Protein AF-A0A368FGS9-F1 (afdb_monomer_lite)

Sequence (122 aa):
MLLVHNGDSTKHFNCVEEDHPETPARTASIMSKLESCGIPSKCEVLLNERVATDSELEAVHERPYIQKMRRCAEMTDSELRLTEEGLNSIYLTRDTFSIASRSVGAVLEVLIFLLLLFLCSI

InterPro domains:
  IPR023696 Ureohydrolase domain superfamily [SSF52768] (2-110)
  IPR023801 Histone deacetylase domain [PF00850] (20-110)
  IPR037138 Histone deacetylase domain superfamily [G3DSA:3.40.800.20] (1-114)

Secondary structure (DSSP, 8-state):
-EEEE----TT-S-SS-TT-S--THHHHHHHHHHHHTT-GGGSEEEE------HHHHHTTS-HHHHHHHHGGGG--HHHHHHHHHTSSS----TTHHHHHHHHHHHHHHHHHHHHHHHHHT-

Radius of gyration: 16.91 Å; chains: 1; bounding box: 39×24×52 Å

pLDDT: mean 92.79, std 6.06, range [53.19, 98.44]

Foldseek 3Di:
DAAEDQPDPQVDDDPPDPVQPDHSVVRVVVVVVCVVVVNPVVHPYHHQPFFADPVRVVVPDPPVVLVVLQCLLVDDLVVQVVVCVVDPPDGGHSCRSVVVRSVSRRVVVVVVVVVVVVVVVD

Organism: Ancylostoma caninum (NCBI:txid29170)

Structure (mmCIF, N/CA/C/O backbone):
data_AF-A0A368FGS9-F1
#
_entry.id   AF-A0A368FGS9-F1
#
loop_
_atom_site.group_PDB
_atom_site.id
_atom_site.type_symbol
_atom_site.label_atom_id
_atom_site.label_alt_id
_atom_site.label_comp_id
_atom_site.label_asym_id
_atom_site.label_entity_id
_atom_site.label_seq_id
_atom_site.pdbx_PDB_ins_code
_atom_site.Cartn_x
_atom_site.Cartn_y
_atom_site.Cartn_z
_atom_site.occupancy
_atom_site.B_iso_or_equiv
_atom_site.auth_seq_id
_atom_site.auth_comp_id
_atom_site.auth_asym_id
_atom_site.auth_atom_id
_atom_site.pdbx_PDB_model_num
ATOM 1 N N . MET A 1 1 ? -14.379 -0.238 19.351 1.00 83.88 1 MET A N 1
ATOM 2 C CA . MET A 1 1 ? -14.142 -0.784 17.994 1.00 83.88 1 MET A CA 1
ATOM 3 C C . MET A 1 1 ? -12.984 -0.003 17.403 1.00 83.88 1 MET A C 1
ATOM 5 O O . MET A 1 1 ? -12.996 1.210 17.556 1.00 83.88 1 MET A O 1
ATOM 9 N N . LEU A 1 2 ? -11.984 -0.664 16.820 1.00 91.75 2 LEU A N 1
ATOM 10 C CA . LEU A 1 2 ? -10.803 -0.009 16.241 1.00 91.75 2 LEU A CA 1
ATOM 11 C C . LEU A 1 2 ? -10.946 0.041 14.714 1.00 91.75 2 LEU A C 1
ATOM 13 O O . LEU A 1 2 ? -11.326 -0.960 14.107 1.00 91.75 2 LEU A O 1
ATOM 17 N N . LEU A 1 3 ? -10.639 1.185 14.106 1.00 93.81 3 LEU A N 1
ATOM 18 C CA . LEU A 1 3 ? -10.544 1.363 12.658 1.00 93.81 3 LEU A CA 1
ATOM 19 C C . LEU A 1 3 ? -9.151 1.897 12.319 1.00 93.81 3 LEU A C 1
ATOM 21 O O . LEU A 1 3 ? -8.827 3.029 12.665 1.00 93.81 3 LEU A O 1
ATOM 25 N N . VAL A 1 4 ? -8.350 1.100 11.616 1.00 94.44 4 VAL A N 1
ATOM 26 C CA . VAL A 1 4 ? -7.015 1.500 11.155 1.00 94.44 4 VAL A CA 1
ATOM 27 C C . VAL A 1 4 ? -7.06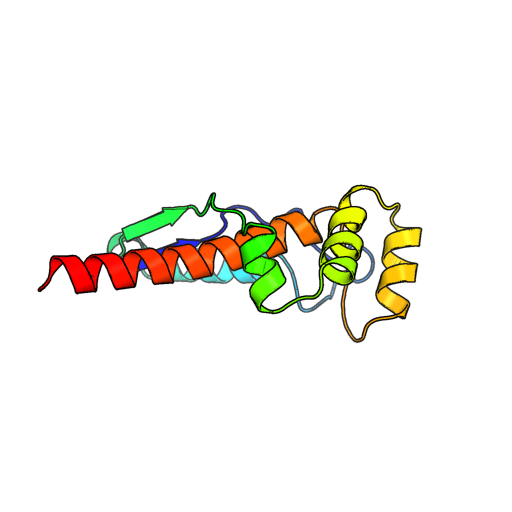4 1.753 9.654 1.00 94.44 4 VAL A C 1
ATOM 29 O O . VAL A 1 4 ? -7.557 0.909 8.905 1.00 94.44 4 VAL A O 1
ATOM 32 N N . HIS A 1 5 ? -6.551 2.896 9.199 1.00 91.75 5 HIS A N 1
ATOM 33 C CA . HIS A 1 5 ? -6.463 3.197 7.770 1.00 91.75 5 HIS A CA 1
ATOM 34 C C . HIS A 1 5 ? -5.111 3.806 7.391 1.00 91.75 5 HIS A C 1
ATOM 36 O O . HIS A 1 5 ? -4.513 4.576 8.135 1.00 91.75 5 HIS A O 1
ATOM 42 N N . ASN A 1 6 ? -4.640 3.482 6.187 1.00 88.56 6 ASN A N 1
ATOM 43 C CA . ASN A 1 6 ? -3.363 3.948 5.646 1.00 88.56 6 ASN A CA 1
ATOM 44 C C . ASN A 1 6 ? -3.469 5.322 4.964 1.00 88.56 6 ASN A C 1
ATOM 46 O O . ASN A 1 6 ? -2.675 5.594 4.079 1.00 88.56 6 ASN A O 1
ATOM 50 N N . GLY A 1 7 ? -4.430 6.183 5.306 1.00 86.31 7 GLY A N 1
ATOM 51 C CA . GLY A 1 7 ? -4.552 7.515 4.693 1.00 86.31 7 GLY A CA 1
ATOM 52 C C . GLY A 1 7 ? -4.571 7.515 3.153 1.00 86.31 7 GLY A C 1
ATOM 53 O O . GLY A 1 7 ? -5.228 6.683 2.527 1.00 86.31 7 GLY A O 1
ATOM 54 N N . ASP A 1 8 ? -3.853 8.470 2.558 1.00 84.62 8 ASP A N 1
ATOM 55 C CA . ASP A 1 8 ? -3.768 8.652 1.108 1.00 84.62 8 ASP A CA 1
ATOM 56 C C . ASP A 1 8 ? -2.894 7.576 0.432 1.00 84.62 8 ASP A C 1
ATOM 58 O O . ASP A 1 8 ? -1.728 7.378 0.784 1.00 84.62 8 ASP A O 1
ATOM 62 N N . SER A 1 9 ? -3.478 6.901 -0.559 1.00 84.00 9 SER A N 1
ATOM 63 C CA . SER A 1 9 ? -2.838 5.901 -1.428 1.00 84.00 9 SER A CA 1
ATOM 64 C C . SER A 1 9 ? -2.983 6.242 -2.918 1.00 84.00 9 SER A C 1
ATOM 66 O O . SER A 1 9 ? -2.675 5.417 -3.772 1.00 84.00 9 SER A O 1
ATOM 68 N N . THR A 1 10 ? -3.400 7.470 -3.249 1.00 87.25 10 THR A N 1
ATOM 69 C CA . THR A 1 10 ? -3.694 7.931 -4.622 1.00 87.25 10 THR A CA 1
ATOM 70 C C . THR A 1 10 ? -2.531 7.799 -5.598 1.00 87.25 10 THR A C 1
ATOM 72 O O . THR A 1 10 ? -2.753 7.736 -6.803 1.00 87.25 10 THR A O 1
ATOM 75 N N . LYS A 1 11 ? -1.295 7.729 -5.097 1.00 85.38 11 LYS A N 1
ATOM 76 C CA . LYS A 1 11 ? -0.079 7.634 -5.916 1.00 85.38 11 LYS A CA 1
ATOM 77 C C . LYS A 1 11 ? 0.252 6.217 -6.389 1.00 85.38 11 LYS A C 1
ATOM 79 O O . LYS A 1 11 ? 1.085 6.059 -7.274 1.00 85.38 11 LYS A O 1
ATOM 84 N N . HIS A 1 12 ? -0.394 5.194 -5.833 1.00 91.69 12 HIS A N 1
ATOM 85 C CA . HIS A 1 12 ? -0.149 3.805 -6.207 1.00 91.69 12 HIS A CA 1
ATOM 86 C C . HIS A 1 12 ? -1.298 3.270 -7.046 1.00 91.69 12 HIS A C 1
ATOM 88 O O . HIS A 1 12 ? -2.307 2.806 -6.529 1.00 91.69 12 HIS A O 1
ATOM 94 N N . PHE A 1 13 ? -1.133 3.399 -8.356 1.00 92.56 13 PHE A N 1
ATOM 95 C CA . PHE A 1 13 ? -2.075 2.932 -9.360 1.00 92.56 13 PHE A CA 1
ATOM 96 C C . PHE A 1 13 ? -1.307 2.408 -10.574 1.00 92.56 13 PHE A C 1
ATOM 98 O O . PHE A 1 13 ? -0.142 2.759 -10.789 1.00 92.56 13 PHE A O 1
ATOM 105 N N . ASN A 1 14 ? -1.961 1.570 -11.373 1.00 91.31 14 ASN A N 1
ATOM 106 C CA . ASN A 1 14 ? -1.405 1.105 -12.634 1.00 91.31 14 ASN A CA 1
ATOM 107 C C . ASN A 1 14 ? -1.488 2.235 -13.680 1.00 91.31 14 ASN A C 1
ATOM 109 O O . ASN A 1 14 ? -2.575 2.693 -14.012 1.00 91.31 14 ASN A O 1
ATOM 113 N N . CYS A 1 15 ? -0.344 2.706 -14.185 1.00 85.12 15 CYS A N 1
ATOM 114 C CA . CYS A 1 15 ? -0.290 3.770 -15.197 1.00 85.12 15 CYS A CA 1
ATOM 115 C C . CYS A 1 15 ? -0.355 3.266 -16.650 1.00 85.12 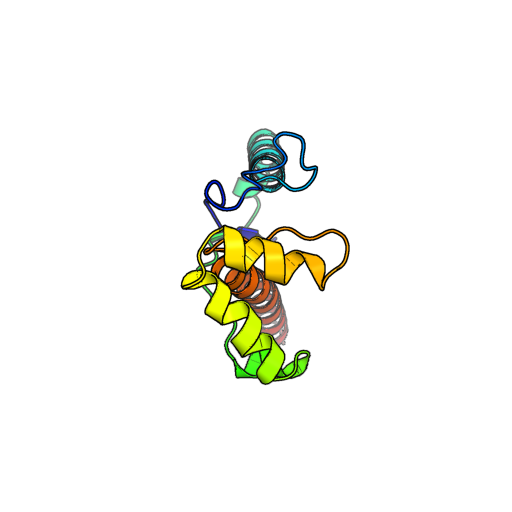15 CYS A C 1
ATOM 117 O O . CYS A 1 15 ? -0.317 4.079 -17.570 1.00 85.12 15 CYS A O 1
ATOM 119 N N . VAL A 1 16 ? -0.404 1.948 -16.862 1.00 86.31 16 VAL A N 1
ATOM 120 C CA . VAL A 1 16 ? -0.483 1.315 -18.189 1.00 86.31 16 VAL A CA 1
ATOM 121 C C . VAL A 1 16 ? -1.903 0.837 -18.477 1.00 86.31 16 VAL A C 1
ATOM 123 O O . VAL A 1 16 ? -2.401 1.025 -19.582 1.00 86.31 16 VAL A O 1
ATOM 126 N N . GLU A 1 17 ? -2.556 0.240 -17.481 1.00 86.69 17 GLU A N 1
ATOM 127 C CA . GLU A 1 17 ? -3.929 -0.253 -17.578 1.00 86.69 17 GLU A CA 1
ATOM 128 C C . GLU A 1 17 ? -4.866 0.668 -16.791 1.00 86.69 17 GLU A C 1
ATOM 130 O O . GLU A 1 17 ? -4.992 0.544 -15.573 1.00 86.69 17 GLU A O 1
ATOM 135 N N . GLU A 1 18 ? -5.529 1.599 -17.484 1.00 83.25 18 GLU A N 1
ATOM 136 C CA . GLU A 1 18 ? -6.455 2.555 -16.851 1.00 83.25 18 GLU A CA 1
ATOM 137 C C . GLU A 1 18 ? -7.632 1.858 -16.143 1.00 83.25 18 GLU A C 1
ATOM 139 O O . GLU A 1 18 ? -8.060 2.298 -15.077 1.00 83.25 18 GLU A O 1
ATOM 144 N N . ASP A 1 19 ? -8.102 0.731 -16.688 1.00 88.81 19 ASP A N 1
ATOM 145 C CA . ASP A 1 19 ? -9.222 -0.059 -16.157 1.00 88.81 19 ASP A CA 1
ATOM 146 C C . ASP A 1 19 ? -8.779 -1.179 -15.192 1.00 88.81 19 ASP A C 1
ATOM 148 O O . ASP A 1 19 ? -9.505 -2.157 -14.977 1.00 88.81 19 ASP A O 1
ATOM 152 N N . HIS A 1 20 ? -7.579 -1.079 -14.609 1.00 92.62 20 HIS A N 1
ATOM 153 C CA . HIS A 1 20 ? -7.092 -2.087 -13.669 1.00 92.62 20 HIS A CA 1
ATOM 154 C C . HIS A 1 20 ? -8.049 -2.214 -12.464 1.00 92.62 20 HIS A C 1
ATOM 156 O O . HIS A 1 20 ? -8.432 -1.204 -11.875 1.00 92.62 20 HIS A O 1
ATOM 162 N N . PRO A 1 21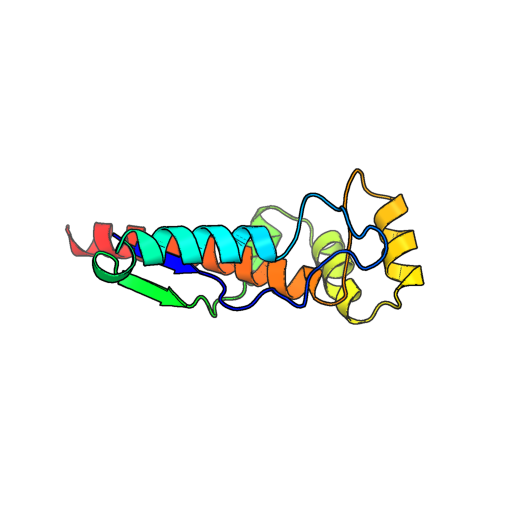 ? -8.449 -3.428 -12.034 1.00 93.56 21 PRO A N 1
ATOM 163 C CA . PRO A 1 21 ? -9.436 -3.591 -10.962 1.00 93.56 21 PRO A CA 1
ATOM 164 C C . PRO A 1 21 ? -8.921 -3.151 -9.584 1.00 93.56 21 PRO A C 1
ATOM 166 O O . PRO A 1 21 ? -9.712 -2.866 -8.686 1.00 93.56 21 PRO A O 1
ATOM 169 N N . GLU A 1 22 ? -7.602 -3.116 -9.394 1.00 94.06 22 GLU A N 1
ATOM 170 C CA . GLU A 1 22 ? -6.946 -2.635 -8.179 1.00 94.06 22 GLU A CA 1
ATOM 171 C C . GLU A 1 22 ? -6.536 -1.166 -8.381 1.00 94.06 22 GLU A C 1
ATOM 173 O O . GLU A 1 22 ? -5.625 -0.880 -9.158 1.00 94.06 22 GLU A O 1
ATOM 178 N N . THR A 1 23 ? -7.253 -0.247 -7.726 1.00 93.75 23 THR A N 1
ATOM 179 C CA . THR A 1 23 ? -7.021 1.203 -7.800 1.00 93.75 23 THR A CA 1
ATOM 180 C C . THR A 1 23 ? -7.152 1.850 -6.418 1.00 93.75 23 THR A C 1
ATOM 182 O O . THR A 1 23 ? -7.891 1.337 -5.563 1.00 93.75 23 THR A O 1
ATOM 185 N N . PRO A 1 24 ? -6.557 3.041 -6.203 1.00 93.56 24 PRO A N 1
ATOM 186 C CA . PRO A 1 24 ? -6.721 3.804 -4.961 1.00 93.56 24 PRO A CA 1
ATOM 187 C C . PRO A 1 24 ? -8.180 4.092 -4.589 1.00 93.56 24 PRO A C 1
ATOM 189 O O . PRO A 1 24 ? -8.519 4.240 -3.413 1.00 93.56 24 PRO A O 1
ATOM 192 N N . ALA A 1 25 ? -9.077 4.137 -5.581 1.00 93.75 25 ALA A N 1
ATOM 193 C CA . ALA A 1 25 ? -10.499 4.358 -5.358 1.00 93.75 25 ALA A CA 1
ATOM 194 C C . ALA A 1 25 ? -11.135 3.271 -4.478 1.00 93.75 25 ALA A C 1
ATOM 196 O O . ALA A 1 25 ? -12.135 3.547 -3.816 1.00 93.75 25 ALA A O 1
ATOM 197 N N . ARG A 1 26 ? -10.568 2.057 -4.416 1.00 94.81 26 ARG A N 1
ATOM 198 C CA . ARG A 1 26 ? -11.088 0.967 -3.578 1.00 94.81 26 ARG A CA 1
ATOM 199 C C . ARG A 1 26 ? -11.104 1.340 -2.098 1.00 94.81 26 ARG A C 1
ATOM 201 O O . ARG A 1 26 ? -12.145 1.241 -1.452 1.00 94.81 26 ARG A O 1
ATOM 208 N N . THR A 1 27 ? -9.973 1.791 -1.559 1.00 94.00 27 THR A N 1
ATOM 209 C CA . THR A 1 27 ? -9.853 2.157 -0.138 1.00 94.00 27 THR A CA 1
ATOM 210 C C . THR A 1 27 ? -10.564 3.476 0.155 1.00 94.00 27 THR A C 1
ATOM 212 O O . THR A 1 27 ? -11.275 3.572 1.156 1.00 94.00 27 THR A O 1
ATOM 215 N N . ALA A 1 28 ? -10.469 4.452 -0.754 1.00 93.25 28 ALA A N 1
ATOM 216 C CA . ALA A 1 28 ? -11.166 5.732 -0.637 1.00 93.25 28 ALA A CA 1
ATOM 217 C C . ALA A 1 28 ? -12.696 5.565 -0.606 1.00 93.25 28 ALA A C 1
ATOM 219 O O . ALA A 1 28 ? -13.367 6.154 0.241 1.00 93.25 28 ALA A O 1
ATOM 220 N N . SER A 1 29 ? -13.257 4.711 -1.470 1.00 95.06 29 SER A N 1
ATOM 221 C CA . SER A 1 29 ? -14.703 4.447 -1.514 1.00 95.06 29 SER A CA 1
ATOM 222 C C . SER A 1 29 ? -15.194 3.732 -0.258 1.00 95.06 29 SER A C 1
ATOM 224 O O . SER A 1 29 ? -16.269 4.051 0.248 1.00 95.06 29 SER A O 1
ATOM 226 N N . ILE A 1 30 ? -14.406 2.791 0.279 1.00 95.50 30 ILE A N 1
ATOM 227 C CA . ILE A 1 30 ? -14.716 2.135 1.556 1.00 95.50 30 ILE A CA 1
ATOM 228 C C . ILE A 1 30 ? -14.746 3.172 2.680 1.00 95.50 30 ILE A C 1
ATOM 230 O O . ILE A 1 30 ? -15.724 3.221 3.424 1.00 95.50 30 ILE A O 1
ATOM 234 N N . MET A 1 31 ? -13.724 4.027 2.784 1.00 94.75 31 MET A N 1
ATOM 235 C CA . MET A 1 31 ? -13.672 5.048 3.832 1.00 94.75 31 MET A CA 1
ATOM 236 C C . MET A 1 31 ? -14.828 6.048 3.707 1.00 94.75 31 MET A C 1
ATOM 238 O O . MET A 1 31 ? -15.544 6.269 4.680 1.00 94.75 31 MET A O 1
ATOM 242 N N . SER A 1 32 ? -15.105 6.547 2.497 1.00 95.44 32 SER A N 1
ATOM 243 C CA . SER A 1 32 ? -16.248 7.429 2.228 1.00 95.44 32 SER A CA 1
ATOM 244 C C . SER A 1 32 ? -17.581 6.771 2.604 1.00 95.44 32 SER A C 1
ATOM 246 O O . SER A 1 32 ? -18.458 7.399 3.205 1.00 95.44 32 SER A O 1
ATOM 248 N N . LYS A 1 33 ? -17.737 5.468 2.328 1.00 97.69 33 LYS A N 1
ATOM 249 C CA . LYS A 1 33 ? -18.930 4.728 2.740 1.00 97.69 33 LYS A CA 1
ATOM 250 C C . LYS A 1 33 ? -19.038 4.638 4.263 1.00 97.69 33 LYS A C 1
ATOM 252 O O . LYS A 1 33 ? -20.120 4.892 4.792 1.00 97.69 33 LYS A O 1
ATOM 257 N N . LEU A 1 34 ? -17.949 4.317 4.963 1.00 96.50 34 LEU A N 1
ATOM 258 C CA . LEU A 1 34 ? -17.910 4.267 6.429 1.00 96.50 34 LEU A CA 1
ATOM 259 C C . LEU A 1 34 ? -18.261 5.626 7.049 1.00 96.50 34 LEU A C 1
ATOM 261 O O . LEU A 1 34 ? -19.076 5.680 7.973 1.00 96.50 34 LEU A O 1
ATOM 265 N N . GLU A 1 35 ? -17.703 6.712 6.513 1.00 95.62 35 GLU A N 1
ATOM 266 C CA . GLU A 1 35 ? -18.006 8.093 6.904 1.00 95.62 35 GLU A CA 1
ATOM 267 C C . GLU A 1 35 ? -19.487 8.423 6.703 1.00 95.62 35 GLU A C 1
ATOM 269 O O . GLU A 1 35 ? -20.142 8.872 7.643 1.00 95.62 35 GLU A O 1
ATOM 274 N N . SER A 1 36 ? -20.053 8.108 5.530 1.00 97.94 36 SER A N 1
ATOM 275 C CA . SER A 1 36 ? -21.479 8.334 5.235 1.00 97.94 36 SER A CA 1
ATOM 276 C C . SER A 1 36 ? -22.421 7.577 6.180 1.00 97.94 36 SER A C 1
ATOM 278 O O . SER A 1 36 ? -23.550 7.999 6.420 1.00 97.94 36 SER A O 1
ATOM 280 N N . CYS A 1 37 ? -21.956 6.456 6.737 1.00 97.56 37 CYS A N 1
ATOM 281 C CA . CYS A 1 37 ? -22.688 5.649 7.707 1.00 97.56 37 CYS A CA 1
ATOM 282 C C . CYS A 1 37 ? -22.427 6.066 9.167 1.00 97.56 37 CYS A C 1
ATOM 284 O O . CYS A 1 37 ? -22.982 5.450 10.080 1.00 97.56 37 CYS A O 1
ATOM 286 N N . GLY A 1 38 ? -21.578 7.072 9.412 1.00 96.75 38 GLY A N 1
ATOM 287 C CA . GLY A 1 38 ? -21.205 7.509 10.758 1.00 96.75 38 GLY A CA 1
ATOM 288 C C . GLY A 1 38 ? -20.501 6.417 11.568 1.00 96.75 38 GLY A C 1
ATOM 289 O O . GLY A 1 38 ? -20.697 6.328 12.779 1.00 96.75 38 GLY A O 1
ATOM 290 N N . ILE A 1 39 ? -19.742 5.534 10.910 1.00 96.62 39 ILE A N 1
ATOM 291 C CA . ILE A 1 39 ? -18.963 4.488 11.587 1.00 96.62 39 ILE A CA 1
ATOM 292 C C . ILE A 1 39 ? -17.727 5.060 12.295 1.00 96.62 39 ILE A C 1
ATOM 294 O O . ILE A 1 39 ? -17.524 4.692 13.451 1.00 96.62 39 ILE A O 1
ATOM 298 N N . PRO A 1 40 ? -16.938 5.979 11.695 1.00 95.38 40 PRO A N 1
ATOM 299 C CA . PRO A 1 40 ? -15.745 6.520 12.347 1.00 95.38 40 PRO A CA 1
ATOM 300 C C . PRO A 1 40 ? -16.013 7.150 13.719 1.00 95.38 40 PRO A C 1
ATOM 302 O O . PRO A 1 40 ? -15.208 6.982 14.624 1.00 95.38 40 PRO A O 1
ATOM 305 N N . SER A 1 41 ? -17.172 7.787 13.930 1.00 95.62 41 SER A N 1
ATOM 306 C CA . SER A 1 41 ? -17.537 8.376 15.231 1.00 95.62 41 SER A CA 1
ATOM 307 C C . SER A 1 41 ? -17.813 7.348 16.337 1.00 95.62 41 SER A C 1
ATOM 309 O O . SER A 1 41 ? -17.939 7.717 17.502 1.00 95.62 41 SER A O 1
ATOM 311 N N . LYS A 1 42 ? -17.916 6.061 15.986 1.00 96.06 42 LYS A N 1
ATOM 312 C CA . LYS A 1 42 ? -18.106 4.929 16.908 1.00 96.06 42 LYS A CA 1
ATOM 313 C C . LYS A 1 42 ? -16.826 4.106 17.086 1.00 96.06 42 LYS A C 1
ATOM 315 O O . LYS A 1 42 ? -16.846 3.087 17.782 1.00 96.06 42 LYS A O 1
ATOM 320 N N . CYS A 1 43 ? -15.740 4.514 16.434 1.00 94.25 43 CYS A N 1
ATOM 321 C CA . CYS A 1 43 ? -14.459 3.833 16.462 1.00 94.25 43 CYS A CA 1
ATOM 322 C C . CYS A 1 43 ? -13.396 4.693 17.135 1.00 94.25 43 CYS A C 1
ATOM 324 O O . CYS A 1 43 ? -13.410 5.916 17.042 1.00 94.25 43 CYS A O 1
ATOM 326 N N . GLU A 1 44 ? -12.414 4.026 17.725 1.00 92.38 44 GLU A N 1
ATOM 327 C CA . GLU A 1 44 ? -11.080 4.600 17.819 1.00 92.38 44 GLU A CA 1
ATOM 328 C C . GLU A 1 44 ? -10.466 4.528 16.419 1.00 92.38 44 GLU A C 1
ATOM 330 O O . GLU A 1 44 ? -10.361 3.443 15.842 1.00 92.38 44 GLU A O 1
ATOM 335 N N . VAL A 1 45 ? -10.180 5.685 15.824 1.00 93.25 45 VAL A N 1
ATOM 336 C CA . VAL A 1 45 ? -9.676 5.781 14.450 1.00 93.25 45 VAL A CA 1
ATOM 337 C C . VAL A 1 45 ? -8.188 6.072 14.499 1.00 93.25 45 VAL A C 1
ATOM 339 O O . VAL A 1 45 ? -7.777 7.100 15.033 1.00 93.25 45 VAL A O 1
ATOM 342 N N . LEU A 1 46 ? -7.397 5.179 13.914 1.00 92.62 46 LEU A N 1
ATOM 343 C CA . LEU A 1 46 ? -5.950 5.299 13.846 1.00 92.62 46 LEU A CA 1
ATOM 344 C C . LEU A 1 46 ? -5.509 5.496 12.396 1.00 92.62 46 LEU A C 1
ATOM 346 O O . LEU A 1 46 ? -5.742 4.644 11.531 1.00 92.62 46 LEU A O 1
ATOM 350 N N . LEU A 1 47 ? -4.829 6.613 12.147 1.00 93.12 47 LEU A N 1
ATOM 351 C CA . LEU A 1 47 ? -4.050 6.793 10.931 1.00 93.12 47 LEU A CA 1
ATOM 352 C C . LEU A 1 47 ? -2.760 5.984 11.078 1.00 93.12 47 LEU A C 1
ATOM 354 O O . LEU A 1 47 ? -1.951 6.257 11.960 1.00 93.12 47 LEU A O 1
ATOM 358 N N . ASN A 1 48 ? -2.577 4.972 10.235 1.00 92.31 48 ASN A N 1
ATOM 359 C CA . ASN A 1 48 ? -1.415 4.106 10.349 1.00 92.31 48 ASN A CA 1
ATOM 360 C C . ASN A 1 48 ? -0.151 4.762 9.781 1.00 92.31 48 ASN A C 1
ATOM 362 O O . ASN A 1 48 ? -0.046 5.018 8.577 1.00 92.31 48 ASN A O 1
ATOM 366 N N . GLU A 1 49 ? 0.838 4.922 10.653 1.00 89.56 49 GLU A N 1
ATOM 367 C CA . GLU A 1 49 ? 2.193 5.363 10.314 1.00 89.56 49 GLU A CA 1
ATOM 368 C C . GLU A 1 49 ? 3.220 4.226 10.432 1.00 89.56 49 GLU A C 1
ATOM 370 O O . GLU A 1 49 ? 4.360 4.367 9.984 1.00 89.56 49 GLU A O 1
ATOM 375 N N . ARG A 1 50 ? 2.826 3.075 10.995 1.00 94.38 50 ARG A N 1
ATOM 376 C CA . ARG A 1 50 ? 3.720 1.942 11.219 1.00 94.38 50 ARG A CA 1
ATOM 377 C C . ARG A 1 50 ? 4.088 1.282 9.901 1.00 94.38 50 ARG A C 1
ATOM 379 O O . ARG A 1 50 ? 3.228 0.879 9.116 1.00 94.38 50 ARG A O 1
ATOM 386 N N . VAL A 1 51 ? 5.387 1.108 9.706 1.00 96.50 51 VAL A N 1
ATOM 387 C CA . VAL A 1 51 ? 5.976 0.348 8.604 1.00 96.50 51 VAL A CA 1
ATOM 388 C C . VAL A 1 51 ? 6.526 -0.950 9.177 1.00 96.50 51 VAL A C 1
ATOM 390 O O . VAL A 1 51 ? 7.212 -0.925 10.198 1.00 96.50 51 VAL A O 1
ATOM 393 N N . ALA A 1 52 ? 6.209 -2.079 8.544 1.00 97.81 52 ALA A N 1
ATOM 394 C CA . ALA A 1 52 ? 6.743 -3.369 8.958 1.00 97.81 52 ALA A CA 1
ATOM 395 C C . ALA A 1 52 ? 8.276 -3.389 8.879 1.00 97.81 52 ALA A C 1
ATOM 397 O O . ALA A 1 52 ? 8.871 -2.889 7.919 1.00 97.81 52 ALA A O 1
ATOM 398 N N . THR A 1 53 ? 8.911 -3.959 9.900 1.00 97.69 53 THR A N 1
ATOM 399 C CA . THR A 1 53 ? 10.373 -4.096 9.937 1.00 97.69 53 THR A CA 1
ATOM 400 C C . THR A 1 53 ? 10.843 -5.254 9.057 1.00 97.69 53 THR A C 1
ATOM 402 O O . THR A 1 53 ? 10.068 -6.159 8.751 1.00 97.69 53 THR A O 1
ATOM 405 N N . ASP A 1 54 ? 12.129 -5.275 8.683 1.00 97.06 54 ASP A N 1
ATOM 406 C CA . ASP A 1 54 ? 12.690 -6.407 7.928 1.00 97.06 54 ASP A CA 1
ATOM 407 C C . ASP A 1 54 ? 12.489 -7.727 8.682 1.00 97.06 54 ASP A C 1
ATOM 409 O O . ASP A 1 54 ? 12.050 -8.692 8.074 1.00 97.06 54 ASP A O 1
ATOM 413 N N . SER A 1 55 ? 12.691 -7.760 10.004 1.00 98.06 55 SER A N 1
ATOM 414 C CA . SER A 1 55 ? 12.465 -8.965 10.815 1.00 98.06 55 SER A CA 1
ATOM 415 C C . SER A 1 55 ? 11.009 -9.449 10.790 1.00 98.06 55 SER A C 1
ATOM 417 O O . SER A 1 55 ? 10.757 -10.649 10.819 1.00 98.06 55 SER A O 1
ATOM 419 N N . GLU A 1 56 ? 10.041 -8.530 10.740 1.00 98.25 56 GLU A N 1
ATOM 420 C CA . GLU A 1 56 ? 8.616 -8.873 10.636 1.00 98.25 56 GLU A CA 1
ATOM 421 C C . GLU A 1 56 ? 8.265 -9.432 9.260 1.00 98.25 56 GLU A C 1
ATOM 423 O O . GLU A 1 56 ? 7.495 -10.383 9.159 1.00 98.25 56 GLU A O 1
ATOM 428 N N . LEU A 1 57 ? 8.847 -8.868 8.202 1.00 98.44 57 LEU A N 1
ATOM 429 C CA . LEU A 1 57 ? 8.688 -9.387 6.846 1.00 98.44 57 LEU A CA 1
ATOM 430 C C . LEU A 1 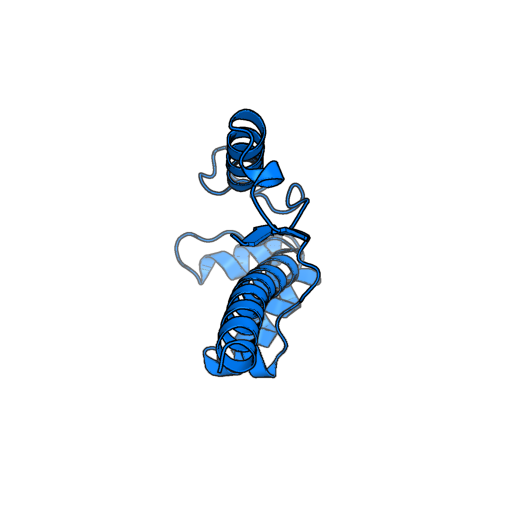57 ? 9.399 -10.741 6.687 1.00 98.44 57 LEU A C 1
ATOM 432 O O . LEU A 1 57 ? 8.857 -11.650 6.058 1.00 98.44 57 LEU A O 1
ATOM 436 N N . GLU A 1 58 ? 10.572 -10.902 7.305 1.00 98.31 58 GLU A N 1
ATOM 437 C CA . GLU A 1 58 ? 11.372 -12.134 7.308 1.00 98.31 58 GLU A CA 1
ATOM 438 C C . GLU A 1 58 ? 10.680 -13.303 8.029 1.00 98.31 58 GLU A C 1
ATOM 440 O O . GLU A 1 58 ? 11.047 -14.457 7.818 1.00 98.31 58 GLU A O 1
ATOM 445 N N . ALA A 1 59 ? 9.631 -13.040 8.816 1.00 97.88 59 ALA A N 1
ATOM 446 C CA . ALA A 1 59 ? 8.814 -14.090 9.420 1.00 97.88 59 ALA A CA 1
ATOM 447 C C . ALA A 1 59 ? 8.086 -14.965 8.377 1.00 97.88 59 ALA A C 1
ATOM 449 O O . ALA A 1 59 ? 7.737 -16.106 8.681 1.00 97.88 59 ALA A O 1
ATOM 450 N 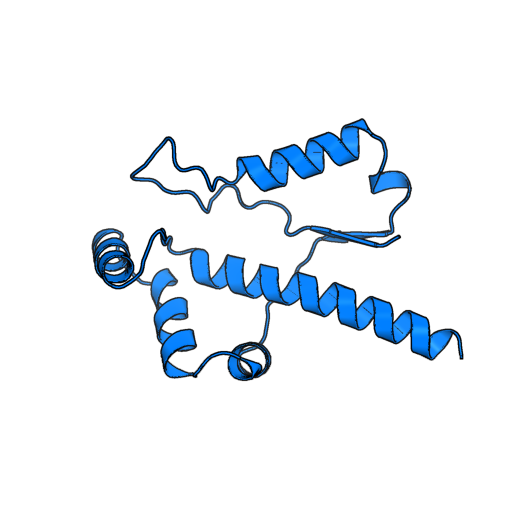N . VAL A 1 60 ? 7.840 -14.443 7.167 1.00 97.75 60 VAL A N 1
ATOM 451 C CA . VAL A 1 60 ? 7.116 -15.150 6.089 1.00 97.75 60 VAL A CA 1
ATOM 452 C C . VAL A 1 60 ? 7.755 -15.018 4.702 1.00 97.75 60 VAL A C 1
ATOM 454 O O . VAL A 1 60 ? 7.389 -15.761 3.792 1.00 97.75 60 VAL A O 1
ATOM 457 N N . HIS A 1 61 ? 8.701 -14.096 4.514 1.00 97.94 61 HIS A N 1
ATOM 458 C CA . HIS A 1 61 ? 9.390 -13.868 3.245 1.00 97.94 61 HIS A CA 1
ATOM 459 C C . HIS A 1 61 ? 10.899 -14.038 3.385 1.00 97.94 61 HIS A C 1
ATOM 461 O O . HIS A 1 61 ? 11.502 -13.613 4.361 1.00 97.94 61 HIS A O 1
ATOM 467 N N . GLU A 1 62 ? 11.554 -14.590 2.368 1.00 98.06 62 GLU A N 1
ATOM 468 C CA . GLU A 1 62 ? 13.013 -14.650 2.368 1.00 98.06 62 GLU A CA 1
ATOM 469 C C . GLU A 1 62 ? 13.628 -13.269 2.099 1.00 98.06 62 GLU A C 1
ATOM 471 O O . GLU A 1 62 ? 13.153 -12.493 1.261 1.00 98.06 62 GLU A O 1
ATOM 476 N N . ARG A 1 63 ? 14.761 -12.987 2.749 1.00 97.81 63 ARG A N 1
ATOM 477 C CA . ARG A 1 63 ? 15.496 -11.723 2.603 1.00 97.81 63 ARG A CA 1
ATOM 478 C C . ARG A 1 63 ? 15.791 -11.317 1.147 1.00 97.81 63 ARG A C 1
ATOM 480 O O . ARG A 1 63 ? 15.625 -10.135 0.840 1.00 97.81 63 ARG A O 1
ATOM 487 N N . PRO A 1 64 ? 16.173 -12.223 0.219 1.00 97.44 64 PRO A N 1
ATOM 488 C CA . PRO A 1 64 ? 16.363 -11.859 -1.187 1.00 97.44 64 PRO A CA 1
ATOM 489 C C . PRO A 1 64 ? 15.100 -11.292 -1.847 1.00 97.44 64 PRO A C 1
ATOM 491 O O . PRO A 1 64 ? 15.194 -10.349 -2.633 1.00 97.44 64 PRO A O 1
ATOM 494 N N . TYR A 1 65 ? 13.918 -11.813 -1.503 1.00 95.88 65 TYR A N 1
ATOM 495 C CA . TYR A 1 65 ? 12.649 -11.308 -2.025 1.00 95.88 65 TYR A CA 1
ATOM 496 C C . TYR A 1 65 ? 12.331 -9.915 -1.474 1.00 95.88 65 TYR A C 1
ATOM 498 O O . TYR A 1 65 ? 11.998 -9.015 -2.243 1.00 95.88 65 TYR A O 1
ATOM 506 N N . ILE A 1 66 ? 12.518 -9.699 -0.169 1.00 98.12 66 ILE A N 1
ATOM 507 C CA . ILE A 1 66 ? 12.316 -8.385 0.464 1.00 98.12 66 ILE A CA 1
ATOM 508 C C . ILE A 1 66 ? 13.197 -7.328 -0.213 1.00 98.12 66 ILE A C 1
ATOM 510 O O . ILE A 1 66 ? 12.717 -6.254 -0.577 1.00 98.12 66 ILE A O 1
ATOM 514 N N . GLN A 1 67 ? 14.471 -7.649 -0.453 1.00 97.44 67 GLN A N 1
ATOM 515 C CA . GLN A 1 67 ? 15.396 -6.747 -1.143 1.00 97.44 67 GLN A CA 1
ATOM 516 C C . GLN A 1 67 ? 14.997 -6.509 -2.604 1.00 97.44 67 GLN A C 1
ATOM 518 O O . GLN A 1 67 ? 15.058 -5.372 -3.070 1.00 97.44 67 GLN A O 1
ATOM 523 N N . LYS A 1 68 ? 14.533 -7.543 -3.323 1.00 95.12 68 LYS A N 1
ATOM 524 C CA . LYS A 1 68 ? 14.000 -7.390 -4.686 1.00 95.12 68 LYS A CA 1
ATOM 525 C C . LYS A 1 68 ? 12.839 -6.392 -4.716 1.00 95.12 68 LYS A C 1
ATOM 527 O O . LYS A 1 68 ? 12.858 -5.471 -5.527 1.00 95.12 68 LYS A O 1
ATOM 532 N N . MET A 1 69 ? 11.869 -6.535 -3.812 1.00 96.75 69 MET A N 1
ATOM 533 C CA . MET A 1 69 ? 10.708 -5.642 -3.754 1.00 96.75 69 MET A CA 1
ATOM 534 C C . MET A 1 69 ? 11.100 -4.222 -3.338 1.00 96.75 69 MET A C 1
ATOM 536 O O . MET A 1 69 ? 10.636 -3.259 -3.940 1.00 96.75 69 MET A O 1
ATOM 540 N N . ARG A 1 70 ? 12.014 -4.068 -2.373 1.00 97.50 70 ARG A N 1
ATOM 541 C CA . ARG A 1 70 ? 12.515 -2.758 -1.923 1.00 97.50 70 ARG A CA 1
ATOM 542 C C . ARG A 1 70 ? 13.159 -1.952 -3.053 1.00 97.50 70 ARG A C 1
ATOM 544 O O . ARG A 1 70 ? 12.941 -0.746 -3.135 1.00 97.50 70 ARG A O 1
ATOM 551 N N . ARG A 1 71 ? 13.880 -2.617 -3.961 1.00 97.00 71 ARG A N 1
ATOM 552 C CA . ARG A 1 71 ? 14.518 -1.975 -5.123 1.00 97.00 71 ARG A CA 1
ATOM 553 C C . ARG A 1 71 ? 13.532 -1.394 -6.136 1.00 97.00 71 ARG A C 1
ATOM 555 O O . ARG A 1 71 ? 13.951 -0.565 -6.935 1.00 97.00 71 ARG A O 1
ATOM 562 N N . CYS A 1 72 ? 12.242 -1.740 -6.076 1.00 96.00 72 CYS A N 1
ATOM 563 C CA . CYS A 1 72 ? 11.222 -1.136 -6.942 1.00 96.00 72 CYS A CA 1
ATOM 564 C C . CYS A 1 72 ? 11.195 0.398 -6.832 1.00 96.00 72 CYS A C 1
ATOM 566 O O . CYS A 1 72 ? 10.899 1.068 -7.815 1.00 96.00 72 CYS A O 1
ATOM 568 N N . ALA A 1 73 ? 11.550 0.965 -5.671 1.00 96.88 73 ALA A N 1
ATOM 569 C CA . ALA A 1 73 ? 11.605 2.414 -5.466 1.00 96.88 73 ALA A CA 1
ATOM 570 C C . ALA A 1 73 ? 12.644 3.131 -6.349 1.00 96.88 73 ALA A C 1
ATOM 572 O O . ALA A 1 73 ? 12.489 4.314 -6.649 1.00 96.88 73 ALA A O 1
ATOM 573 N N . GLU A 1 74 ? 13.684 2.415 -6.774 1.00 97.19 74 GLU A N 1
ATOM 574 C CA . GLU A 1 74 ? 14.803 2.937 -7.565 1.00 97.19 74 GLU A CA 1
ATOM 575 C C . GLU A 1 74 ? 14.697 2.559 -9.051 1.00 97.19 74 GLU A C 1
ATOM 577 O O . GLU A 1 74 ? 15.497 3.020 -9.862 1.00 97.19 74 GLU A O 1
ATOM 582 N N . MET A 1 75 ? 13.717 1.726 -9.416 1.00 96.31 75 MET A N 1
ATOM 583 C CA . MET A 1 75 ? 13.540 1.221 -10.775 1.00 96.31 75 MET A CA 1
ATOM 584 C C . MET A 1 75 ? 12.849 2.240 -11.687 1.00 96.31 75 MET A C 1
ATOM 586 O O . MET A 1 75 ? 11.923 2.967 -11.305 1.00 96.31 75 MET A O 1
ATOM 590 N N . THR A 1 76 ? 13.278 2.242 -12.943 1.00 95.88 76 THR A N 1
ATOM 591 C CA . THR A 1 76 ? 12.552 2.851 -14.057 1.00 95.88 76 THR A CA 1
ATOM 592 C C . THR A 1 76 ? 11.270 2.076 -14.354 1.00 95.88 76 THR A C 1
ATOM 594 O O . THR A 1 76 ? 11.122 0.913 -13.981 1.00 95.88 76 THR A O 1
ATOM 597 N N . ASP A 1 77 ? 10.338 2.701 -15.072 1.00 93.56 77 ASP A N 1
ATOM 598 C CA . ASP A 1 77 ? 9.056 2.059 -15.386 1.00 93.56 77 ASP A CA 1
ATOM 599 C C . ASP A 1 77 ? 9.265 0.794 -16.232 1.00 93.56 77 ASP A C 1
ATOM 601 O O . ASP A 1 77 ? 8.635 -0.225 -15.974 1.00 93.56 77 ASP A O 1
ATOM 605 N N . SER A 1 78 ? 10.226 0.808 -17.162 1.00 94.31 78 SER A N 1
ATOM 606 C CA . SER A 1 78 ? 10.602 -0.373 -17.947 1.00 94.31 78 SER A CA 1
ATOM 607 C C . SER A 1 78 ? 11.143 -1.517 -17.081 1.00 94.31 78 SER A C 1
ATOM 609 O O . SER A 1 78 ? 10.794 -2.672 -17.305 1.00 94.31 78 SER A O 1
ATOM 611 N N . GLU A 1 79 ? 11.972 -1.221 -16.076 1.00 95.56 79 GLU A N 1
ATOM 612 C CA . GLU A 1 79 ? 12.486 -2.237 -15.143 1.00 95.56 79 GLU A CA 1
ATOM 613 C C . GLU A 1 79 ? 11.379 -2.816 -14.251 1.00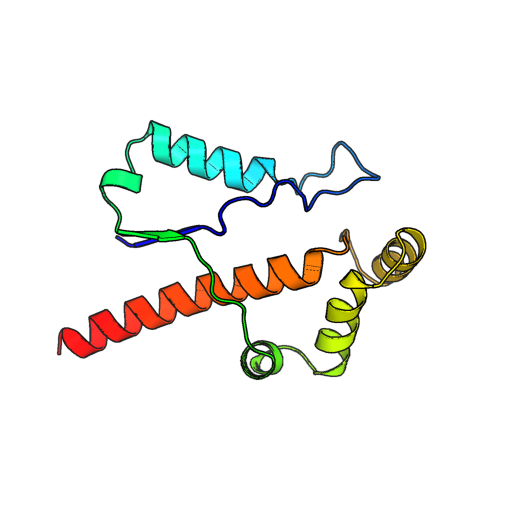 95.56 79 GLU A C 1
ATOM 615 O O . GLU A 1 79 ? 11.397 -4.012 -13.948 1.00 95.56 79 GLU A O 1
ATOM 620 N N . LEU A 1 80 ? 10.394 -1.996 -13.866 1.00 95.50 80 LEU A N 1
ATOM 621 C CA . LEU A 1 80 ? 9.207 -2.462 -13.149 1.00 95.50 80 LEU A CA 1
ATOM 622 C C . LEU A 1 80 ? 8.395 -3.435 -14.013 1.00 95.50 80 LEU A C 1
ATOM 624 O O . LEU A 1 80 ? 8.087 -4.526 -13.539 1.00 95.50 80 LEU A O 1
ATOM 628 N N . ARG A 1 81 ? 8.140 -3.112 -15.290 1.00 94.31 81 ARG A N 1
ATOM 629 C CA . ARG A 1 81 ? 7.427 -4.017 -16.217 1.00 94.31 81 ARG A CA 1
ATOM 630 C C . ARG A 1 81 ? 8.170 -5.333 -16.447 1.00 94.31 81 ARG A C 1
ATOM 632 O O . ARG A 1 81 ? 7.570 -6.395 -16.342 1.00 94.31 81 ARG A O 1
ATOM 639 N N . LEU A 1 82 ? 9.490 -5.293 -16.641 1.00 93.69 82 LEU A N 1
ATOM 640 C CA . LEU A 1 82 ? 10.304 -6.516 -16.724 1.00 93.69 82 LEU A CA 1
ATOM 641 C C . LEU A 1 82 ? 10.234 -7.353 -15.435 1.00 93.69 82 LEU A C 1
ATOM 643 O O . LEU A 1 82 ? 10.293 -8.580 -15.473 1.00 93.69 82 LEU A O 1
ATOM 647 N N . THR A 1 83 ? 10.114 -6.700 -14.277 1.00 93.00 83 THR A N 1
ATOM 648 C CA . THR A 1 83 ? 9.948 -7.393 -12.992 1.00 93.00 83 THR A CA 1
ATOM 649 C C . THR A 1 83 ? 8.565 -8.042 -12.869 1.00 93.00 83 THR A C 1
ATOM 651 O O . THR A 1 83 ? 8.467 -9.135 -12.304 1.00 93.00 83 THR A O 1
ATOM 654 N N . GLU A 1 84 ? 7.523 -7.401 -13.402 1.00 93.88 84 GLU A N 1
ATOM 655 C CA . GLU A 1 84 ? 6.149 -7.916 -13.452 1.00 93.88 84 GLU A CA 1
ATOM 656 C C . GLU A 1 84 ? 6.009 -9.142 -14.350 1.00 93.88 84 GLU A C 1
ATOM 658 O O . GLU A 1 84 ? 5.309 -10.065 -13.961 1.00 93.88 84 GLU A O 1
ATOM 663 N N . GLU A 1 85 ? 6.711 -9.212 -15.488 1.00 89.62 85 GLU A N 1
ATOM 664 C CA . GLU A 1 85 ? 6.665 -10.370 -16.404 1.00 89.62 85 GLU A CA 1
ATOM 665 C C . GLU A 1 85 ? 7.005 -11.704 -15.713 1.00 89.62 85 GLU A C 1
ATOM 667 O O . GLU A 1 85 ? 6.536 -12.769 -16.118 1.00 89.62 85 GLU A O 1
ATOM 672 N N . GLY A 1 86 ? 7.810 -11.661 -14.647 1.00 85.19 86 GLY A N 1
ATOM 673 C CA . GLY A 1 86 ? 8.156 -12.832 -13.839 1.00 85.19 86 GLY A CA 1
ATOM 674 C C . GLY A 1 86 ? 7.115 -13.222 -12.783 1.00 85.19 86 GLY A C 1
ATOM 675 O O . GLY A 1 86 ? 7.373 -14.133 -11.994 1.00 85.19 86 GLY A O 1
ATOM 676 N N . LEU A 1 87 ? 5.987 -12.516 -12.699 1.00 88.31 87 LEU A N 1
ATOM 677 C CA . LEU A 1 87 ? 4.965 -12.642 -11.662 1.00 88.31 87 LEU A CA 1
ATOM 678 C C . LEU A 1 87 ? 3.569 -12.655 -12.312 1.00 88.31 87 LEU A C 1
ATOM 680 O O . LEU A 1 87 ? 3.349 -12.098 -13.381 1.00 88.31 87 LEU A O 1
ATOM 684 N N . ASN A 1 88 ? 2.604 -13.337 -11.692 1.00 91.00 88 ASN A N 1
ATOM 685 C CA . ASN A 1 88 ? 1.275 -13.486 -12.286 1.00 91.00 88 ASN A CA 1
ATOM 686 C C . ASN A 1 88 ? 0.305 -12.424 -11.759 1.00 91.00 88 ASN A C 1
ATOM 688 O O . ASN A 1 88 ? 0.088 -12.355 -10.550 1.00 91.00 88 ASN A O 1
ATOM 692 N N . SER A 1 89 ? -0.313 -11.666 -12.670 1.00 90.69 89 SER A N 1
ATOM 693 C CA . SER A 1 89 ? -1.394 -10.710 -12.376 1.00 90.69 89 SER A CA 1
ATOM 694 C C . SER A 1 89 ? -1.037 -9.676 -11.301 1.00 90.69 89 SER A C 1
ATOM 696 O O . SER A 1 89 ? -1.781 -9.483 -10.339 1.00 90.69 89 SER A O 1
ATOM 698 N N . ILE A 1 90 ? 0.109 -9.015 -11.461 1.00 93.25 90 ILE A N 1
ATOM 699 C CA . ILE A 1 90 ? 0.531 -7.915 -10.592 1.00 93.25 90 ILE A CA 1
ATOM 700 C C . ILE A 1 90 ? 0.859 -6.665 -11.409 1.00 93.25 90 ILE A C 1
ATOM 702 O O . ILE A 1 90 ? 1.185 -6.759 -12.588 1.00 93.25 90 ILE A O 1
ATOM 706 N N . TYR A 1 91 ? 0.860 -5.515 -10.741 1.00 94.75 91 TYR A N 1
ATOM 707 C CA . TYR A 1 91 ? 1.533 -4.310 -11.208 1.00 94.75 91 TYR A CA 1
ATOM 708 C C . TYR A 1 91 ? 2.433 -3.783 -10.090 1.00 94.75 91 TYR A C 1
ATOM 710 O O . TYR A 1 91 ? 2.181 -4.006 -8.903 1.00 94.75 91 TYR A O 1
ATOM 718 N N . LEU A 1 92 ? 3.491 -3.085 -10.471 1.00 95.50 92 LEU A N 1
ATOM 719 C CA . LEU A 1 92 ? 4.460 -2.472 -9.589 1.00 95.50 92 LEU A CA 1
ATOM 720 C C . LEU A 1 92 ? 4.590 -0.988 -9.929 1.00 95.50 92 LEU A C 1
ATOM 722 O O . LEU A 1 92 ? 4.666 -0.555 -11.082 1.00 95.50 92 LEU A O 1
ATOM 726 N N . THR A 1 93 ? 4.661 -0.197 -8.870 1.00 95.62 93 THR A N 1
ATOM 727 C CA . THR A 1 93 ? 5.103 1.195 -8.876 1.00 95.62 93 THR A CA 1
ATOM 728 C C . THR A 1 93 ? 6.304 1.366 -7.947 1.00 95.62 93 THR A C 1
ATOM 730 O O . THR A 1 93 ? 6.601 0.500 -7.113 1.00 95.62 93 THR A O 1
ATOM 733 N N . ARG A 1 94 ? 6.964 2.524 -8.022 1.00 95.69 94 ARG A N 1
ATOM 734 C CA . ARG A 1 94 ? 8.050 2.886 -7.095 1.00 95.69 94 ARG A CA 1
ATOM 735 C C . ARG A 1 94 ? 7.602 2.918 -5.626 1.00 95.69 94 ARG A C 1
ATOM 737 O O . ARG A 1 94 ? 8.409 2.686 -4.732 1.00 95.69 94 ARG A O 1
ATOM 744 N N . ASP A 1 95 ? 6.306 3.102 -5.375 1.00 95.00 95 ASP A N 1
ATOM 745 C CA . ASP A 1 95 ? 5.732 3.151 -4.026 1.00 95.00 95 ASP A CA 1
ATOM 746 C C . ASP A 1 95 ? 5.292 1.777 -3.490 1.00 95.00 95 ASP A C 1
ATOM 748 O O . ASP A 1 95 ? 4.964 1.666 -2.307 1.00 95.00 95 ASP A O 1
ATOM 752 N N . THR A 1 96 ? 5.306 0.721 -4.319 1.00 95.56 96 THR A N 1
ATOM 753 C CA . THR A 1 96 ? 4.769 -0.612 -3.966 1.00 95.56 96 THR A CA 1
ATOM 754 C C . THR A 1 96 ? 5.306 -1.122 -2.641 1.00 95.56 96 THR A C 1
ATOM 756 O O . THR A 1 96 ? 4.539 -1.508 -1.763 1.00 95.56 96 THR A O 1
ATOM 759 N N . PHE A 1 97 ? 6.631 -1.109 -2.471 1.00 96.75 97 PHE A N 1
ATOM 760 C CA . PHE A 1 97 ? 7.252 -1.642 -1.263 1.00 96.75 97 PHE A CA 1
ATOM 761 C C . PHE A 1 97 ? 6.886 -0.826 -0.022 1.00 96.75 97 PHE A C 1
ATOM 763 O O . PHE A 1 97 ? 6.617 -1.398 1.033 1.00 96.75 97 PHE A O 1
ATOM 770 N N . SER A 1 98 ? 6.835 0.502 -0.154 1.00 95.00 98 SER A N 1
ATOM 771 C CA . SER A 1 98 ? 6.469 1.411 0.935 1.00 95.00 98 SER A CA 1
ATOM 772 C C . SER A 1 98 ? 5.030 1.161 1.393 1.00 95.00 98 SER A C 1
ATOM 774 O O . SER A 1 98 ? 4.776 0.939 2.577 1.00 95.00 98 SER A O 1
ATOM 776 N N . ILE A 1 99 ? 4.091 1.095 0.447 1.00 95.06 99 ILE A N 1
ATOM 777 C CA . ILE A 1 99 ? 2.666 0.889 0.731 1.00 95.06 99 ILE A CA 1
ATOM 778 C C . ILE A 1 99 ? 2.389 -0.522 1.242 1.00 95.06 99 ILE A C 1
ATOM 780 O O . ILE A 1 99 ? 1.625 -0.677 2.197 1.00 95.06 99 ILE A O 1
ATOM 784 N N . ALA A 1 100 ? 3.028 -1.545 0.672 1.00 95.81 100 ALA A N 1
ATOM 785 C CA . ALA A 1 100 ? 2.903 -2.916 1.153 1.00 95.81 100 ALA A CA 1
ATOM 786 C C . ALA A 1 100 ? 3.430 -3.043 2.590 1.00 95.81 100 ALA A C 1
ATOM 788 O O . ALA A 1 100 ? 2.734 -3.567 3.459 1.00 95.81 100 ALA A O 1
ATOM 789 N N . SER A 1 101 ? 4.605 -2.476 2.876 1.00 96.81 101 SER A N 1
ATOM 790 C CA . SER A 1 101 ? 5.201 -2.500 4.219 1.00 96.81 101 SER A CA 1
ATOM 791 C C . SER A 1 101 ? 4.355 -1.737 5.241 1.00 96.81 101 SER A C 1
ATOM 793 O O . SER A 1 101 ? 4.199 -2.192 6.375 1.00 96.81 101 SER A O 1
ATOM 795 N N . ARG A 1 102 ? 3.752 -0.606 4.850 1.00 96.12 102 ARG A N 1
ATOM 796 C CA . ARG A 1 102 ? 2.806 0.129 5.702 1.00 96.12 102 ARG A CA 1
ATOM 797 C C . ARG A 1 102 ? 1.506 -0.651 5.911 1.00 96.12 102 ARG A C 1
ATOM 799 O O . ARG A 1 102 ? 0.974 -0.674 7.013 1.00 96.12 102 ARG A O 1
ATOM 806 N N . SER A 1 103 ? 1.030 -1.368 4.895 1.00 95.12 103 SER A N 1
ATOM 807 C CA . SER A 1 103 ? -0.154 -2.234 4.995 1.00 95.12 103 SER A CA 1
ATOM 808 C C . SER A 1 103 ? 0.051 -3.404 5.954 1.00 95.12 103 SER A C 1
ATOM 810 O O . SER A 1 103 ? -0.821 -3.662 6.780 1.00 95.12 103 SER A O 1
ATOM 812 N N . VAL A 1 104 ? 1.217 -4.054 5.922 1.00 97.31 104 VAL A N 1
ATOM 813 C CA . VAL A 1 104 ? 1.593 -5.060 6.932 1.00 97.31 104 VAL A CA 1
ATOM 814 C C . VAL A 1 104 ? 1.683 -4.415 8.317 1.00 97.31 104 VAL A C 1
ATOM 816 O O . VAL A 1 104 ? 1.152 -4.954 9.288 1.00 97.31 104 VAL A O 1
ATOM 819 N N . GLY A 1 105 ? 2.282 -3.223 8.403 1.00 96.50 105 GLY A N 1
ATOM 820 C CA . GLY A 1 105 ? 2.364 -2.452 9.639 1.00 96.50 105 GLY A CA 1
ATOM 821 C C . GLY A 1 105 ? 1.000 -2.182 10.281 1.00 96.50 105 GLY A C 1
ATOM 822 O O . GLY A 1 105 ? 0.857 -2.400 11.480 1.00 96.50 105 GLY A O 1
ATOM 823 N N . ALA A 1 106 ? -0.012 -1.817 9.488 1.00 95.44 106 ALA A N 1
ATOM 824 C CA . ALA A 1 106 ? -1.376 -1.589 9.968 1.00 95.44 106 ALA A CA 1
ATOM 825 C C . ALA A 1 106 ? -1.994 -2.839 10.613 1.00 95.44 106 ALA A C 1
ATOM 827 O O . ALA A 1 106 ? -2.628 -2.747 11.661 1.00 95.44 106 ALA A O 1
ATOM 828 N N . VAL A 1 107 ? -1.810 -4.014 10.001 1.00 95.44 107 VAL A N 1
ATOM 829 C CA . VAL A 1 107 ? -2.343 -5.280 10.535 1.00 95.44 107 VAL A CA 1
ATOM 830 C C . VAL A 1 107 ? -1.673 -5.630 11.863 1.00 95.44 107 VAL A C 1
ATOM 832 O O . VAL A 1 107 ? -2.346 -6.042 12.808 1.00 95.44 107 VAL A O 1
ATOM 835 N N . LEU A 1 108 ? -0.359 -5.429 11.957 1.00 95.25 108 LEU A N 1
ATOM 836 C CA . LEU A 1 108 ? 0.390 -5.655 13.190 1.00 95.25 108 LEU A CA 1
ATOM 837 C C . LEU A 1 108 ? -0.036 -4.690 14.304 1.00 95.25 108 LEU A C 1
ATOM 839 O O . LEU A 1 108 ? -0.164 -5.117 15.447 1.00 95.25 108 LEU A O 1
ATOM 843 N N . GLU A 1 109 ? -0.338 -3.434 13.976 1.00 91.81 109 GLU A N 1
ATOM 844 C CA . GLU A 1 109 ? -0.838 -2.453 14.944 1.00 91.81 109 GLU A CA 1
ATOM 845 C C . GLU A 1 109 ? -2.194 -2.870 15.535 1.00 91.81 109 GLU A C 1
ATOM 847 O O . GLU A 1 109 ? -2.387 -2.826 16.750 1.00 91.81 109 GLU A O 1
ATOM 852 N N . VAL A 1 110 ? -3.107 -3.381 14.698 1.00 93.00 110 VAL A N 1
ATOM 853 C CA . VAL A 1 110 ? -4.387 -3.946 15.164 1.00 93.00 110 VAL A CA 1
ATOM 854 C C . VAL A 1 110 ? -4.160 -5.105 16.138 1.00 93.00 110 VAL A C 1
ATOM 856 O O . VAL A 1 110 ? -4.835 -5.186 17.166 1.00 93.00 110 VAL A O 1
ATOM 859 N N . LEU A 1 111 ? -3.219 -6.003 15.833 1.00 92.50 111 LEU A N 1
ATOM 860 C CA . LEU A 1 111 ? -2.908 -7.153 16.686 1.00 92.50 111 LEU A CA 1
ATOM 861 C C . LEU A 1 111 ? -2.295 -6.728 18.023 1.00 92.50 111 LEU A C 1
ATOM 863 O O . LEU A 1 111 ? -2.710 -7.233 19.064 1.00 92.50 111 LEU A O 1
ATOM 867 N N . ILE A 1 112 ? -1.344 -5.792 18.007 1.00 89.81 112 ILE A N 1
ATOM 868 C CA . ILE A 1 112 ? -0.719 -5.252 19.220 1.00 89.81 112 ILE A CA 1
ATOM 869 C C . ILE A 1 112 ? -1.782 -4.599 20.104 1.00 89.81 112 ILE A C 1
ATOM 871 O O . ILE A 1 112 ? -1.865 -4.914 21.290 1.00 89.81 112 ILE A O 1
ATOM 875 N N . PHE A 1 113 ? -2.641 -3.758 19.525 1.00 87.94 113 PHE A N 1
ATOM 876 C CA . PHE A 1 113 ? -3.719 -3.105 20.258 1.00 87.94 113 PHE A CA 1
ATOM 877 C C . PHE A 1 113 ? -4.681 -4.120 20.893 1.00 87.94 113 PHE A C 1
ATOM 879 O O . PHE A 1 113 ? -5.021 -4.012 22.071 1.00 87.94 113 PHE A O 1
ATOM 886 N N . LEU A 1 114 ? -5.078 -5.156 20.145 1.00 88.00 114 LEU A N 1
ATOM 887 C CA . LEU A 1 114 ? -5.952 -6.215 20.653 1.00 88.00 114 LEU A CA 1
ATOM 888 C C . LEU A 1 114 ? -5.306 -7.004 21.804 1.00 88.00 114 LEU A C 1
ATOM 890 O O . LEU A 1 114 ? -5.969 -7.286 22.803 1.00 88.00 114 LEU A O 1
ATOM 894 N N . LEU A 1 115 ? -4.021 -7.350 21.682 1.00 90.19 115 LEU A N 1
ATOM 895 C CA . LEU A 1 115 ? -3.280 -8.072 22.719 1.00 90.19 115 LEU A CA 1
ATOM 896 C C . LEU A 1 115 ? -3.107 -7.230 23.987 1.00 90.19 115 LEU A C 1
ATOM 898 O O . LEU A 1 115 ? -3.279 -7.753 25.086 1.00 90.19 115 LEU A O 1
ATOM 902 N N . LEU A 1 116 ? -2.815 -5.934 23.851 1.00 87.31 116 LEU A N 1
ATOM 903 C CA . LEU A 1 116 ? -2.707 -5.017 24.988 1.00 87.31 116 LEU A CA 1
ATOM 904 C C . LEU A 1 116 ? -4.039 -4.880 25.727 1.00 87.31 116 LEU A C 1
ATOM 906 O O . LEU A 1 116 ? -4.062 -4.977 26.951 1.00 87.31 116 LEU A O 1
ATOM 910 N N . LEU A 1 117 ? -5.155 -4.737 25.005 1.00 84.50 117 LEU A N 1
ATOM 911 C CA . LEU A 1 117 ? -6.481 -4.723 25.625 1.00 84.50 117 LEU A CA 1
ATOM 912 C C . LEU A 1 117 ? -6.770 -6.013 26.398 1.00 84.50 117 LEU A C 1
ATOM 914 O O . LEU A 1 117 ? -7.328 -5.954 27.492 1.00 84.50 117 LEU A O 1
ATOM 918 N N . PHE A 1 118 ? -6.385 -7.168 25.852 1.00 82.31 118 PHE A N 1
ATOM 919 C CA . PHE A 1 118 ? -6.572 -8.452 26.523 1.00 82.31 118 PHE A CA 1
ATOM 920 C C . PHE A 1 118 ? -5.729 -8.560 27.800 1.00 82.31 118 PHE A C 1
ATOM 922 O O . PHE A 1 118 ? -6.256 -8.929 28.844 1.00 82.31 118 PHE A O 1
ATOM 929 N N . LEU A 1 119 ? -4.447 -8.188 27.740 1.00 83.25 119 LEU A N 1
ATOM 930 C CA . LEU A 1 119 ? -3.536 -8.251 28.886 1.00 83.25 119 LEU A CA 1
ATOM 931 C C . LEU A 1 119 ? -3.877 -7.237 29.983 1.00 83.25 119 LEU A C 1
ATOM 933 O O . LEU A 1 119 ? -3.700 -7.547 31.152 1.00 83.25 119 LEU A O 1
ATOM 937 N N . CYS A 1 120 ? -4.371 -6.047 29.634 1.00 76.44 120 CYS A N 1
ATOM 938 C CA . CYS A 1 120 ? -4.797 -5.042 30.613 1.00 76.44 120 CYS A CA 1
ATOM 939 C C . CYS A 1 120 ? -6.178 -5.327 31.228 1.00 76.44 120 CYS A C 1
ATOM 941 O O . CYS A 1 120 ? -6.559 -4.655 32.185 1.00 76.44 120 CYS A O 1
ATOM 943 N N . SER A 1 121 ? -6.936 -6.278 30.673 1.00 67.69 121 SER A N 1
ATOM 944 C CA . SER A 1 121 ? -8.251 -6.686 31.190 1.00 67.69 121 SER A CA 1
ATOM 945 C C . SER A 1 121 ? -8.190 -7.911 32.117 1.00 67.69 121 SER A C 1
ATOM 947 O O . SER A 1 121 ? -9.239 -8.354 32.587 1.00 67.69 121 SER A O 1
ATOM 949 N N . ILE A 1 122 ? -6.994 -8.464 32.357 1.00 53.19 122 ILE A N 1
ATOM 950 C CA . ILE A 1 122 ? -6.702 -9.563 33.297 1.00 53.19 122 ILE A CA 1
ATOM 951 C C . ILE A 1 122 ? -5.993 -8.980 34.518 1.00 53.19 122 ILE A C 1
ATOM 953 O O . ILE A 1 122 ? -6.346 -9.397 35.644 1.00 53.19 122 ILE A O 1
#